Protein AF-A0A7Y4WPA5-F1 (afdb_monomer_lite)

Radius of gyration: 13.91 Å; chains: 1; bounding box: 32×24×38 Å

pLDDT: mean 94.92, std 3.5, range [84.75, 98.5]

Sequence (114 aa):
MVERDGITVAAYFVGWTVGKPDHGATFDLILGEWGEGEKAENRSAVALDFRAVDGSPQFMVVDASMRITSRSDLVGRALARADVIGSALAPQVFTVVDAVYFGDQALDELRQWA

Structure (mmCIF, N/CA/C/O backbone):
data_AF-A0A7Y4WPA5-F1
#
_entry.id   AF-A0A7Y4WPA5-F1
#
loop_
_atom_site.group_PDB
_atom_site.id
_atom_site.type_symbol
_atom_site.label_atom_id
_atom_site.label_alt_id
_atom_site.label_comp_id
_atom_site.label_asym_id
_atom_site.label_entity_id
_atom_site.label_seq_id
_atom_site.pdbx_PDB_ins_code
_atom_site.Cartn_x
_atom_site.Cartn_y
_atom_site.Cartn_z
_atom_site.occupancy
_atom_site.B_iso_or_equiv
_atom_site.auth_seq_id
_atom_site.auth_comp_id
_atom_site.auth_asym_id
_atom_site.auth_atom_id
_atom_site.pdbx_PDB_model_num
ATOM 1 N N . MET A 1 1 ? 5.396 -4.646 9.971 1.00 91.38 1 MET A N 1
ATOM 2 C CA . MET A 1 1 ? 4.248 -3.772 10.320 1.00 91.38 1 MET A CA 1
ATOM 3 C C . MET A 1 1 ? 4.712 -2.327 10.255 1.00 91.38 1 MET A C 1
ATOM 5 O O . MET A 1 1 ? 5.913 -2.105 10.327 1.00 91.38 1 MET A O 1
ATOM 9 N N . VAL A 1 2 ? 3.798 -1.374 10.077 1.00 94.94 2 VAL A N 1
ATOM 10 C CA . VAL A 1 2 ? 4.099 0.064 10.105 1.00 94.94 2 VAL A CA 1
ATOM 11 C C . VAL A 1 2 ? 3.542 0.654 11.390 1.00 94.94 2 VAL A C 1
ATOM 13 O O . VAL A 1 2 ? 2.368 0.451 11.709 1.00 94.94 2 VAL A O 1
ATOM 16 N N . GLU A 1 3 ? 4.385 1.393 12.101 1.00 93.81 3 GLU A N 1
ATOM 17 C CA . GLU A 1 3 ? 4.051 2.047 13.361 1.00 93.81 3 GLU A CA 1
ATOM 18 C C . GLU A 1 3 ? 4.091 3.568 13.221 1.00 93.81 3 GLU A C 1
ATOM 20 O O . GLU A 1 3 ? 4.878 4.126 12.455 1.00 93.81 3 GLU A O 1
ATOM 25 N N . ARG A 1 4 ? 3.245 4.243 13.995 1.00 89.50 4 ARG A N 1
ATOM 26 C CA . ARG A 1 4 ? 3.235 5.690 14.171 1.00 89.50 4 ARG A CA 1
ATOM 27 C C . ARG A 1 4 ? 3.064 5.987 15.653 1.00 89.50 4 ARG A C 1
ATOM 29 O O . ARG A 1 4 ? 2.105 5.519 16.256 1.00 89.50 4 ARG A O 1
ATOM 36 N N . ASP A 1 5 ? 4.001 6.734 16.231 1.00 91.31 5 ASP A N 1
ATOM 37 C CA . ASP A 1 5 ? 3.993 7.101 17.656 1.00 91.31 5 ASP A CA 1
ATOM 38 C C . ASP A 1 5 ? 3.860 5.882 18.602 1.00 91.31 5 ASP A C 1
ATOM 40 O O . ASP A 1 5 ? 3.226 5.951 19.652 1.00 91.31 5 ASP A O 1
ATOM 44 N N . GLY A 1 6 ? 4.450 4.742 18.212 1.00 88.81 6 GLY A N 1
ATOM 45 C CA . GLY A 1 6 ? 4.393 3.474 18.955 1.00 88.81 6 GLY A CA 1
ATOM 46 C C . GLY A 1 6 ? 3.103 2.664 18.767 1.00 88.81 6 GLY A C 1
ATOM 47 O O . GLY A 1 6 ? 2.924 1.647 19.432 1.00 88.81 6 GLY A O 1
ATOM 48 N N . ILE A 1 7 ? 2.205 3.090 17.873 1.00 90.75 7 ILE A N 1
ATOM 49 C CA . ILE A 1 7 ? 0.946 2.405 17.559 1.00 90.75 7 ILE A CA 1
ATOM 50 C C . ILE A 1 7 ? 1.037 1.802 16.158 1.00 90.75 7 ILE A C 1
ATOM 52 O O . ILE A 1 7 ? 1.405 2.483 15.202 1.00 90.75 7 ILE A O 1
ATOM 56 N N . THR A 1 8 ? 0.672 0.528 16.009 1.00 94.50 8 THR A N 1
ATOM 57 C CA . THR A 1 8 ? 0.614 -0.110 14.687 1.00 94.50 8 THR A CA 1
ATOM 58 C C . THR A 1 8 ? -0.574 0.429 13.889 1.00 94.50 8 THR A C 1
ATOM 60 O O . THR A 1 8 ? -1.722 0.310 14.309 1.00 94.50 8 THR A O 1
ATOM 63 N N . VAL A 1 9 ? -0.291 0.981 12.708 1.00 94.12 9 VAL A N 1
ATOM 64 C CA . VAL A 1 9 ? -1.289 1.575 11.798 1.00 94.12 9 VAL A CA 1
ATOM 65 C C . VAL A 1 9 ? -1.498 0.762 10.519 1.00 94.12 9 VAL A C 1
ATOM 67 O O . VAL A 1 9 ? -2.462 0.995 9.784 1.00 94.12 9 VAL A O 1
ATOM 70 N N . ALA A 1 10 ? -0.594 -0.181 10.228 1.00 96.44 10 ALA A N 1
ATOM 71 C CA . ALA A 1 10 ? -0.737 -1.100 9.106 1.00 96.44 10 ALA A CA 1
ATOM 72 C C . ALA A 1 10 ? 0.076 -2.393 9.263 1.00 96.44 10 ALA A C 1
ATOM 74 O O . ALA A 1 10 ? 1.192 -2.399 9.790 1.00 96.44 10 ALA A O 1
ATOM 75 N N . ALA A 1 11 ? -0.431 -3.478 8.681 1.00 95.88 11 ALA A N 1
ATOM 76 C CA . ALA A 1 11 ? 0.388 -4.616 8.266 1.00 95.88 11 ALA A CA 1
ATOM 77 C C . ALA A 1 11 ? 0.575 -4.585 6.746 1.00 95.88 11 ALA A C 1
ATOM 79 O O . ALA A 1 11 ? -0.260 -4.028 6.035 1.00 95.88 11 ALA A O 1
ATOM 80 N N . TYR A 1 12 ? 1.661 -5.173 6.248 1.00 96.88 12 TYR A N 1
ATOM 81 C CA . TYR A 1 12 ? 1.959 -5.191 4.821 1.00 96.88 12 TYR A CA 1
ATOM 82 C C . TYR A 1 12 ? 2.549 -6.528 4.384 1.00 96.88 12 TYR A C 1
ATOM 84 O O . TYR A 1 12 ? 3.204 -7.218 5.166 1.00 96.88 12 TYR A O 1
ATOM 92 N N . PHE A 1 13 ? 2.339 -6.842 3.112 1.00 95.94 13 PHE A N 1
ATOM 93 C CA . PHE A 1 13 ? 2.983 -7.921 2.384 1.00 95.94 13 PHE A CA 1
ATOM 94 C C . PHE A 1 13 ? 3.462 -7.350 1.054 1.00 95.94 13 PHE A C 1
ATOM 96 O O . PHE A 1 13 ? 2.683 -6.734 0.326 1.00 95.94 13 PHE A O 1
ATOM 103 N N . VAL A 1 14 ? 4.743 -7.536 0.744 1.00 97.38 14 VAL A N 1
ATOM 104 C CA . VAL A 1 14 ? 5.315 -7.117 -0.538 1.00 97.38 14 VAL A CA 1
ATOM 105 C C . VAL A 1 14 ? 5.825 -8.347 -1.267 1.00 97.38 14 VAL A C 1
ATOM 107 O O . VAL A 1 14 ? 6.493 -9.192 -0.674 1.00 97.38 14 VAL A O 1
ATOM 110 N N . GLY A 1 15 ? 5.477 -8.458 -2.544 1.00 97.00 15 GLY A N 1
ATOM 111 C CA . GLY A 1 15 ? 5.861 -9.578 -3.395 1.00 97.00 15 GLY A CA 1
ATOM 112 C C . GLY A 1 15 ? 6.455 -9.093 -4.707 1.00 97.00 15 GLY A C 1
ATOM 113 O O . GLY A 1 15 ? 5.903 -8.205 -5.352 1.00 97.00 15 GLY A O 1
ATOM 114 N N . TRP A 1 16 ? 7.576 -9.684 -5.110 1.00 97.81 16 TRP A N 1
ATOM 115 C CA . TRP A 1 16 ? 8.206 -9.446 -6.406 1.00 97.81 16 TRP A CA 1
ATOM 116 C C . TRP A 1 16 ? 8.945 -10.694 -6.875 1.00 97.81 16 TRP A C 1
ATOM 118 O O . TRP A 1 16 ? 9.170 -11.639 -6.118 1.00 97.81 16 TRP A O 1
ATOM 128 N N . THR A 1 17 ? 9.313 -10.701 -8.154 1.00 97.69 17 THR A N 1
ATOM 129 C CA . THR A 1 17 ? 10.223 -11.710 -8.696 1.00 97.69 17 THR A CA 1
ATOM 130 C C . THR A 1 17 ? 11.642 -11.149 -8.675 1.00 97.69 17 THR A C 1
ATOM 132 O O . THR A 1 17 ? 11.910 -10.130 -9.309 1.00 97.69 17 THR A O 1
ATOM 135 N N . VAL A 1 18 ? 12.547 -11.812 -7.955 1.00 96.75 18 VAL A N 1
ATOM 136 C CA . VAL A 1 18 ? 13.955 -11.398 -7.834 1.00 96.75 18 VAL A CA 1
ATOM 137 C C . VAL A 1 18 ? 14.618 -11.311 -9.213 1.00 96.75 18 VAL A C 1
ATOM 139 O O . VAL A 1 18 ? 14.495 -12.214 -10.043 1.00 96.75 18 VAL A O 1
ATOM 142 N N . GLY A 1 19 ? 15.323 -10.210 -9.454 1.00 96.38 19 GLY A N 1
ATOM 143 C CA . GLY A 1 19 ? 16.043 -9.891 -10.681 1.00 96.38 19 GLY A CA 1
ATOM 144 C C . GLY A 1 19 ? 15.148 -9.563 -11.878 1.00 96.38 19 GLY A C 1
ATOM 145 O O . GLY A 1 19 ? 15.632 -9.608 -13.011 1.00 96.38 19 GLY A O 1
ATOM 146 N N . LYS A 1 20 ? 13.852 -9.290 -11.663 1.00 96.50 20 LYS A N 1
ATOM 147 C CA . LYS A 1 20 ? 12.858 -9.040 -12.724 1.00 96.50 20 LYS A CA 1
ATOM 148 C C . LYS A 1 20 ? 12.146 -7.691 -12.545 1.00 96.50 20 LYS A C 1
ATOM 150 O O . LYS A 1 20 ? 10.958 -7.664 -12.218 1.00 96.50 20 LYS A O 1
ATOM 155 N N . PRO A 1 21 ? 12.845 -6.562 -12.778 1.00 94.25 21 PRO A N 1
ATOM 156 C CA . PRO A 1 21 ? 12.255 -5.226 -12.651 1.00 94.25 21 PRO A CA 1
ATOM 157 C C . PRO A 1 21 ? 11.052 -4.988 -13.577 1.00 94.25 21 PRO A C 1
ATOM 159 O O . PRO A 1 21 ? 10.143 -4.230 -13.247 1.00 94.25 21 PRO A O 1
ATOM 162 N N . ASP A 1 22 ? 11.005 -5.673 -14.719 1.00 94.06 22 ASP A N 1
ATOM 163 C CA . ASP A 1 22 ? 9.923 -5.620 -15.704 1.00 94.06 22 ASP A CA 1
ATOM 164 C C . ASP A 1 22 ? 8.596 -6.215 -15.198 1.00 94.06 22 ASP A C 1
ATOM 166 O O . ASP A 1 22 ? 7.518 -5.819 -15.659 1.00 94.06 22 ASP A O 1
ATOM 170 N N . HIS A 1 23 ? 8.659 -7.120 -14.216 1.00 95.00 23 HIS A N 1
ATOM 171 C CA . HIS A 1 23 ? 7.481 -7.677 -13.550 1.00 95.00 23 HIS A CA 1
ATOM 172 C C . HIS A 1 23 ? 6.879 -6.703 -12.523 1.00 95.00 23 HIS A C 1
ATOM 174 O O . HIS A 1 23 ? 5.680 -6.777 -12.247 1.00 95.00 23 HIS A O 1
ATOM 180 N N . GLY A 1 24 ? 7.680 -5.775 -11.991 1.00 96.25 24 GLY A N 1
ATOM 181 C CA . GLY A 1 24 ? 7.282 -4.898 -10.893 1.00 96.25 24 GLY A CA 1
ATOM 182 C C . GLY A 1 24 ? 7.121 -5.641 -9.563 1.00 96.25 24 GLY A C 1
ATOM 183 O O . GLY A 1 24 ? 7.632 -6.748 -9.373 1.00 96.25 24 GLY A O 1
ATOM 184 N N . ALA A 1 25 ? 6.407 -5.014 -8.631 1.00 98.00 25 ALA A N 1
ATOM 185 C CA . ALA A 1 25 ? 6.092 -5.594 -7.329 1.00 98.00 25 ALA A CA 1
ATOM 186 C C . ALA A 1 25 ? 4.644 -5.294 -6.928 1.00 98.00 25 ALA A C 1
ATOM 188 O O . ALA A 1 25 ? 4.042 -4.334 -7.405 1.00 98.00 25 ALA A O 1
ATOM 189 N N . THR A 1 26 ? 4.090 -6.101 -6.030 1.00 97.75 26 THR A N 1
ATOM 190 C CA . THR A 1 26 ? 2.774 -5.879 -5.425 1.00 97.75 26 THR A CA 1
ATOM 191 C C . THR A 1 26 ? 2.940 -5.516 -3.960 1.00 97.75 26 THR A C 1
ATOM 193 O O . THR A 1 26 ? 3.646 -6.216 -3.236 1.00 97.75 26 THR A O 1
ATOM 196 N N . PHE A 1 27 ? 2.261 -4.461 -3.526 1.00 98.19 27 PHE A N 1
ATOM 197 C CA . PHE A 1 27 ? 2.201 -4.002 -2.145 1.00 98.19 27 PHE A CA 1
ATOM 198 C C . PHE A 1 27 ? 0.772 -4.182 -1.644 1.00 98.19 27 PHE A C 1
ATOM 200 O O . PHE A 1 27 ? -0.120 -3.419 -2.011 1.00 98.19 27 PHE A O 1
ATOM 207 N N . ASP A 1 28 ? 0.562 -5.180 -0.794 1.00 97.94 28 ASP A N 1
ATOM 208 C CA . ASP A 1 28 ? -0.718 -5.415 -0.142 1.00 97.94 28 ASP A CA 1
ATOM 209 C C . ASP A 1 28 ? -0.656 -4.892 1.294 1.00 97.94 28 ASP A C 1
ATOM 211 O O . ASP A 1 28 ? 0.182 -5.311 2.092 1.00 97.94 28 ASP A O 1
ATOM 215 N N . LEU A 1 29 ? -1.558 -3.979 1.635 1.00 97.56 29 LEU A N 1
ATOM 216 C CA . LEU A 1 29 ? -1.645 -3.325 2.933 1.00 97.56 29 LEU A CA 1
ATOM 217 C C . LEU A 1 29 ? -2.936 -3.725 3.634 1.00 97.56 29 LEU A C 1
ATOM 219 O O . LEU A 1 29 ? -3.999 -3.802 3.018 1.00 97.56 29 LEU A O 1
ATOM 223 N N . ILE A 1 30 ? -2.858 -3.887 4.947 1.00 97.12 30 ILE A N 1
ATOM 224 C CA . ILE A 1 30 ? -4.016 -3.954 5.832 1.00 97.12 30 ILE A CA 1
ATOM 225 C C . ILE A 1 30 ? -3.964 -2.718 6.722 1.00 97.12 30 ILE A C 1
ATOM 227 O O . ILE A 1 30 ? -3.160 -2.657 7.654 1.00 97.12 30 ILE A O 1
ATOM 231 N N . LEU A 1 31 ? -4.807 -1.736 6.407 1.00 96.12 31 LEU A N 1
ATOM 232 C CA . LEU A 1 31 ? -4.895 -0.461 7.113 1.00 96.12 31 LEU A CA 1
ATOM 233 C C . LEU A 1 31 ? -5.965 -0.509 8.194 1.00 96.12 31 LEU A C 1
ATOM 235 O O . LEU A 1 31 ? -7.049 -1.037 7.956 1.00 96.12 31 LEU A O 1
ATOM 239 N N . GLY A 1 32 ? -5.685 0.102 9.339 1.00 93.50 32 GLY A N 1
ATOM 240 C CA . GLY A 1 32 ? -6.619 0.216 10.454 1.00 93.50 32 GLY A CA 1
ATOM 241 C C . GLY A 1 32 ? -5.907 0.045 11.786 1.00 93.50 32 GLY A C 1
ATOM 242 O O . GLY A 1 32 ? -4.678 0.005 11.842 1.00 93.50 32 GLY A O 1
ATOM 243 N N . GLU A 1 33 ? -6.692 -0.046 12.849 1.00 89.19 33 GLU A N 1
ATOM 244 C CA . GLU A 1 33 ? -6.182 -0.186 14.209 1.00 89.19 33 GLU A CA 1
ATOM 245 C C . GLU A 1 33 ? -5.792 -1.642 14.497 1.00 89.19 33 GLU A C 1
ATOM 247 O O . GLU A 1 33 ? -6.412 -2.597 14.015 1.00 89.19 33 GLU A O 1
ATOM 252 N N . TRP A 1 34 ? -4.716 -1.806 15.262 1.00 92.25 34 TRP A N 1
ATOM 253 C CA . TRP A 1 34 ? -4.176 -3.092 15.683 1.00 92.25 34 TRP A CA 1
ATOM 254 C C . TRP A 1 34 ? -3.920 -3.053 17.182 1.00 92.25 34 TRP A C 1
ATOM 256 O O . TRP A 1 34 ? -3.430 -2.054 17.705 1.00 92.25 34 TRP A O 1
ATOM 266 N N . GLY A 1 35 ? -4.191 -4.161 17.863 1.00 88.12 35 GLY A N 1
ATOM 267 C CA . GLY A 1 35 ? -3.985 -4.269 19.299 1.00 88.12 35 GLY A CA 1
ATOM 268 C C . GLY A 1 35 ? -5.059 -5.115 19.962 1.00 88.12 35 GLY A C 1
ATOM 269 O O . GLY A 1 35 ? -5.871 -5.764 19.301 1.00 88.12 35 GLY A O 1
ATOM 270 N N . GLU A 1 36 ? -5.038 -5.122 21.288 1.00 87.44 36 GLU A N 1
ATOM 271 C CA . GLU A 1 36 ? -6.042 -5.809 22.090 1.00 87.44 36 GLU A CA 1
ATOM 272 C C . GLU A 1 36 ? -7.421 -5.156 21.910 1.00 87.44 36 GLU A C 1
ATOM 274 O O . GLU A 1 36 ? -7.558 -3.941 22.008 1.00 87.44 36 GLU A O 1
ATOM 279 N N . GLY A 1 37 ? -8.446 -5.967 21.640 1.00 86.81 37 GLY A N 1
ATOM 280 C CA . GLY A 1 37 ? -9.826 -5.500 21.461 1.00 86.81 37 GLY A CA 1
ATOM 281 C C . GLY A 1 37 ? -10.182 -5.029 20.046 1.00 86.81 37 GLY A C 1
ATOM 282 O O . GLY A 1 37 ? -11.373 -4.966 19.729 1.00 86.81 37 GLY A O 1
ATOM 283 N N . GLU A 1 38 ? -9.191 -4.790 19.181 1.00 92.50 38 GLU A N 1
ATOM 284 C CA . GLU A 1 38 ? -9.429 -4.392 17.792 1.00 92.50 38 GLU A CA 1
ATOM 285 C C . GLU A 1 38 ? -9.933 -5.540 16.922 1.00 92.50 38 GLU A C 1
ATOM 287 O O . GLU A 1 38 ? -9.568 -6.708 17.096 1.00 92.50 38 GLU A O 1
ATOM 292 N N . LYS A 1 39 ? -10.787 -5.201 15.951 1.00 91.81 39 LYS A N 1
ATOM 293 C CA . LYS A 1 39 ? -11.484 -6.190 15.123 1.00 91.81 39 LYS A CA 1
ATOM 294 C C . LYS A 1 39 ? -11.174 -6.052 13.639 1.00 91.81 39 LYS A C 1
ATOM 296 O O . LYS A 1 39 ? -10.646 -5.049 13.163 1.00 91.81 39 LYS A O 1
ATOM 301 N N . ALA A 1 40 ? -11.452 -7.112 12.884 1.00 92.62 40 ALA A N 1
ATOM 302 C CA . ALA A 1 40 ? -11.245 -7.131 11.436 1.00 92.62 40 ALA A CA 1
ATOM 303 C C . ALA A 1 40 ? -12.098 -6.074 10.725 1.00 92.62 40 ALA A C 1
ATOM 305 O O . ALA A 1 40 ? -11.623 -5.438 9.793 1.00 92.62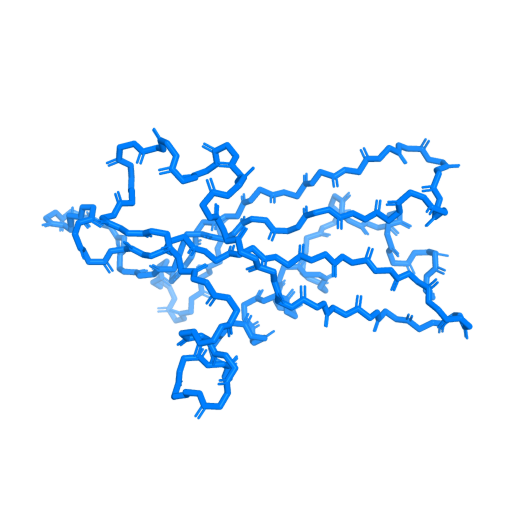 40 ALA A O 1
ATOM 306 N N . GLU A 1 41 ? -13.308 -5.807 11.214 1.00 93.62 41 GLU A N 1
ATOM 307 C CA . GLU A 1 41 ? -14.251 -4.835 10.652 1.00 93.62 41 GLU A CA 1
ATOM 308 C C . GLU A 1 41 ? -13.701 -3.400 10.623 1.00 93.62 41 GLU A C 1
ATOM 310 O O . GLU A 1 41 ? -14.082 -2.614 9.757 1.00 93.62 41 GLU A O 1
ATOM 315 N N . ASN A 1 42 ? -12.754 -3.084 11.512 1.00 91.81 42 ASN A N 1
ATOM 316 C CA . ASN A 1 42 ? -12.065 -1.791 11.564 1.00 91.81 42 ASN A CA 1
ATOM 317 C C . ASN A 1 42 ? -10.880 -1.708 10.586 1.00 91.81 42 ASN A C 1
ATOM 319 O O . ASN A 1 42 ? -10.216 -0.675 10.496 1.00 91.81 42 ASN A O 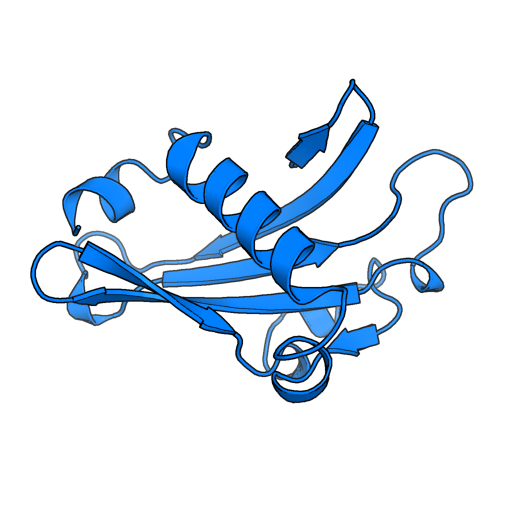1
ATOM 323 N N . ARG A 1 43 ? -10.593 -2.788 9.848 1.00 95.69 43 ARG A N 1
ATOM 324 C CA . ARG A 1 43 ? -9.436 -2.915 8.962 1.00 95.69 43 ARG A CA 1
ATOM 325 C C . ARG A 1 43 ? -9.852 -3.102 7.510 1.00 95.69 43 ARG A C 1
ATOM 327 O O . ARG A 1 43 ? -10.807 -3.806 7.183 1.00 95.69 43 ARG A O 1
ATOM 334 N N . SER A 1 44 ? -9.112 -2.449 6.622 1.00 96.69 44 SER A N 1
ATOM 335 C CA . SER A 1 44 ? -9.357 -2.445 5.181 1.00 96.69 44 SER A CA 1
ATOM 336 C C . SER A 1 44 ? -8.124 -2.931 4.423 1.00 96.69 44 SER A C 1
ATOM 338 O O . SER A 1 44 ? -7.018 -2.451 4.677 1.00 96.69 44 SER A O 1
ATOM 340 N N . ALA A 1 45 ? -8.312 -3.848 3.473 1.00 98.00 45 ALA A N 1
ATOM 341 C CA . ALA A 1 45 ? -7.267 -4.227 2.530 1.00 98.00 45 ALA A CA 1
ATOM 342 C C . ALA A 1 45 ? -7.139 -3.167 1.426 1.00 98.00 45 ALA A C 1
ATOM 344 O O . ALA A 1 45 ? -8.139 -2.778 0.817 1.00 98.00 45 ALA A O 1
ATOM 345 N N . VAL A 1 46 ? -5.909 -2.738 1.149 1.00 98.12 46 VAL A N 1
ATOM 346 C CA . VAL A 1 46 ? -5.548 -1.850 0.037 1.00 98.12 46 VAL A CA 1
ATOM 347 C C . VAL A 1 46 ? -4.396 -2.483 -0.725 1.00 98.12 46 VAL A C 1
ATOM 349 O O . VAL A 1 46 ? -3.480 -3.014 -0.110 1.00 98.12 46 VAL A O 1
ATOM 352 N N . ALA A 1 47 ? -4.425 -2.416 -2.050 1.00 98.31 47 ALA A N 1
ATOM 353 C CA . ALA A 1 47 ? -3.387 -2.987 -2.893 1.00 98.31 47 ALA A CA 1
ATOM 354 C C . ALA A 1 47 ? -2.807 -1.931 -3.829 1.00 98.31 47 ALA A C 1
ATOM 356 O O . ALA A 1 47 ? -3.543 -1.104 -4.379 1.00 98.31 47 ALA A O 1
ATOM 357 N N . LEU A 1 48 ? -1.492 -1.976 -4.024 1.00 98.50 48 LEU A N 1
ATOM 358 C CA . LEU A 1 48 ? -0.787 -1.153 -4.991 1.00 98.50 48 LEU A CA 1
ATOM 359 C C . LEU A 1 48 ? 0.137 -2.005 -5.854 1.00 98.50 48 LEU A C 1
ATOM 361 O O . LEU A 1 48 ? 0.790 -2.924 -5.363 1.00 98.50 48 LEU A O 1
ATOM 365 N N . ASP A 1 49 ? 0.233 -1.641 -7.125 1.00 98.06 49 ASP A N 1
ATOM 366 C CA . ASP A 1 49 ? 1.272 -2.142 -8.015 1.00 98.06 49 ASP A CA 1
ATOM 367 C C . ASP A 1 49 ? 2.413 -1.127 -8.080 1.00 98.06 49 ASP A C 1
ATOM 369 O O . ASP A 1 49 ? 2.187 0.080 -8.203 1.00 98.06 49 ASP A O 1
ATOM 373 N N . PHE A 1 50 ? 3.635 -1.640 -8.012 1.00 98.31 50 PHE A N 1
ATOM 374 C CA . PHE A 1 50 ? 4.878 -0.897 -8.137 1.00 98.31 50 PHE A CA 1
ATOM 375 C C . PHE A 1 50 ? 5.526 -1.164 -9.494 1.00 98.31 50 PHE A C 1
ATOM 377 O O . PHE A 1 50 ? 5.637 -2.312 -9.938 1.00 98.31 50 PHE A O 1
ATOM 384 N N . ARG A 1 51 ? 6.007 -0.097 -10.128 1.00 97.00 51 ARG A N 1
ATOM 385 C CA . ARG A 1 51 ? 6.836 -0.137 -11.336 1.00 97.00 51 ARG A CA 1
ATOM 386 C C . ARG A 1 51 ? 7.991 0.843 -11.171 1.00 97.00 51 ARG A C 1
ATOM 388 O O . ARG A 1 51 ? 7.776 1.960 -10.711 1.00 97.00 51 ARG A O 1
ATOM 395 N N . ALA A 1 52 ? 9.179 0.462 -11.624 1.00 94.31 52 ALA A N 1
ATOM 396 C CA . ALA A 1 52 ? 10.237 1.424 -11.894 1.00 94.31 52 ALA A CA 1
ATOM 397 C C . ALA A 1 52 ? 10.081 1.921 -13.336 1.00 94.31 52 ALA A C 1
ATOM 399 O O . ALA A 1 52 ? 10.175 1.136 -14.281 1.00 94.31 52 ALA A O 1
ATOM 400 N N . VAL A 1 53 ? 9.785 3.208 -13.507 1.00 92.75 53 VAL A N 1
ATOM 401 C CA . VAL A 1 53 ? 9.618 3.840 -14.823 1.00 92.75 53 VAL A CA 1
ATOM 402 C C . VAL A 1 53 ? 10.659 4.939 -14.939 1.00 92.75 53 VAL A C 1
ATOM 404 O O . VAL A 1 53 ? 10.678 5.833 -14.101 1.00 92.75 53 VAL A O 1
ATOM 407 N N . ASP A 1 54 ? 11.531 4.841 -15.943 1.00 89.38 54 ASP A N 1
ATOM 408 C CA . ASP A 1 54 ? 12.615 5.799 -16.202 1.00 89.38 54 ASP A CA 1
ATOM 409 C C . ASP A 1 54 ? 13.502 6.096 -14.975 1.00 89.38 54 ASP A C 1
ATOM 411 O O . ASP A 1 54 ? 13.933 7.228 -14.771 1.00 89.38 54 ASP A O 1
ATOM 415 N N . GLY A 1 55 ? 13.773 5.080 -14.143 1.00 84.75 55 GLY A N 1
ATOM 416 C CA . GLY A 1 55 ? 14.531 5.266 -12.899 1.00 84.75 55 GLY A CA 1
ATOM 417 C C . GLY A 1 55 ? 13.755 6.096 -11.874 1.00 84.75 55 GLY A C 1
ATOM 418 O O . GLY A 1 55 ? 14.254 7.065 -11.305 1.00 84.75 55 GLY A O 1
ATOM 419 N N . SER A 1 56 ? 12.462 5.824 -11.722 1.00 90.12 56 SER A N 1
ATOM 420 C CA . SER A 1 56 ? 11.640 6.446 -10.690 1.00 90.12 56 SER A CA 1
ATOM 421 C C . SER A 1 56 ? 10.578 5.473 -10.186 1.00 90.12 56 SER A C 1
ATOM 423 O O . SER A 1 56 ? 9.949 4.778 -10.996 1.00 90.12 56 SER A O 1
ATOM 425 N N . PRO A 1 57 ? 10.339 5.421 -8.862 1.00 95.25 57 PRO A N 1
ATOM 426 C CA . PRO A 1 57 ? 9.340 4.536 -8.291 1.00 95.25 57 PRO A CA 1
ATOM 427 C C . PRO A 1 57 ? 7.938 5.071 -8.597 1.00 95.25 57 PRO A C 1
ATOM 429 O O . PRO A 1 57 ? 7.617 6.222 -8.307 1.00 95.25 57 PRO A O 1
ATOM 432 N N . GLN A 1 58 ? 7.089 4.231 -9.180 1.00 96.88 58 GLN A N 1
ATOM 433 C CA . GLN A 1 58 ? 5.693 4.541 -9.470 1.00 96.88 58 GLN A CA 1
ATOM 434 C C . GLN A 1 58 ? 4.795 3.562 -8.725 1.00 96.88 58 GLN A C 1
ATOM 436 O O . GLN A 1 58 ? 4.980 2.349 -8.826 1.00 96.88 58 GLN A O 1
ATOM 441 N N . PHE A 1 59 ? 3.795 4.093 -8.026 1.00 97.62 59 PHE A N 1
ATOM 442 C CA . PHE A 1 59 ? 2.796 3.310 -7.307 1.00 97.62 59 PHE A CA 1
ATOM 443 C C . PHE A 1 59 ? 1.405 3.599 -7.851 1.00 97.62 59 PHE A C 1
ATOM 445 O O . PHE A 1 59 ? 0.993 4.752 -7.982 1.00 97.62 59 PHE A O 1
ATOM 452 N N . MET A 1 60 ? 0.650 2.542 -8.122 1.00 97.69 60 MET A N 1
ATOM 453 C CA . MET A 1 60 ? -0.727 2.644 -8.582 1.00 97.69 60 MET A CA 1
ATOM 454 C C . MET A 1 60 ? -1.637 1.847 -7.663 1.00 97.69 60 MET A C 1
ATOM 456 O O . MET A 1 60 ? -1.478 0.639 -7.538 1.00 97.69 60 MET A O 1
ATOM 460 N N . VAL A 1 61 ? -2.633 2.508 -7.068 1.00 98.12 61 VAL A N 1
ATOM 461 C CA . VAL A 1 61 ? -3.689 1.804 -6.334 1.00 98.12 61 VAL A CA 1
ATOM 462 C C . VAL A 1 61 ? -4.509 0.961 -7.308 1.00 98.12 61 VAL A C 1
ATOM 464 O O . VAL A 1 61 ? -4.985 1.466 -8.330 1.00 98.12 61 VAL A O 1
ATOM 467 N N . VAL A 1 62 ? -4.698 -0.306 -6.961 1.00 97.69 62 VAL A N 1
ATOM 468 C CA . VAL A 1 62 ? -5.479 -1.291 -7.716 1.00 97.69 62 VAL A CA 1
ATOM 469 C C . VAL A 1 62 ? -6.603 -1.859 -6.848 1.00 97.69 62 VAL A C 1
ATOM 471 O O . VAL A 1 62 ? -6.772 -1.474 -5.694 1.00 97.69 62 VAL A O 1
ATOM 474 N N . ASP A 1 63 ? -7.427 -2.734 -7.419 1.00 97.38 63 ASP A N 1
ATOM 475 C CA . ASP A 1 63 ? -8.498 -3.397 -6.677 1.00 97.38 63 ASP A CA 1
ATOM 476 C C . ASP A 1 63 ? -7.928 -4.483 -5.751 1.00 97.38 63 ASP A C 1
ATOM 478 O O . ASP A 1 63 ? -7.369 -5.485 -6.211 1.00 97.38 63 ASP A O 1
ATOM 482 N N . ALA A 1 64 ? -8.080 -4.283 -4.439 1.00 97.06 64 ALA A N 1
ATOM 483 C CA . ALA A 1 64 ? -7.576 -5.206 -3.433 1.00 97.06 64 ALA A CA 1
ATOM 484 C C . ALA A 1 64 ? -8.356 -6.528 -3.387 1.00 97.06 64 ALA A C 1
ATOM 486 O O . ALA A 1 64 ? -7.809 -7.530 -2.933 1.00 97.06 64 ALA A O 1
ATOM 487 N N . SER A 1 65 ? -9.599 -6.587 -3.882 1.00 93.94 65 SER A N 1
ATOM 488 C CA . SER A 1 65 ? -1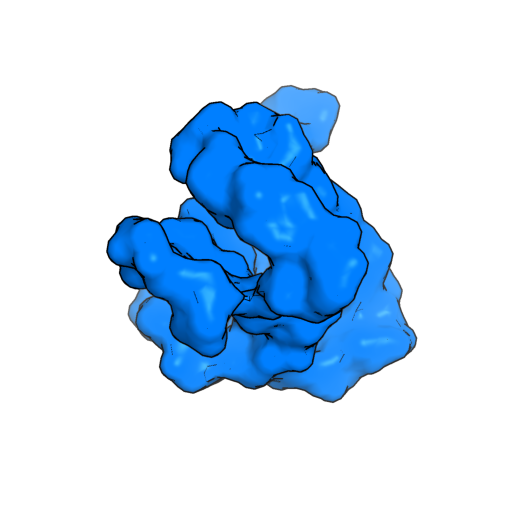0.406 -7.820 -3.874 1.00 93.94 65 SER A CA 1
ATOM 489 C C . SER A 1 65 ? -9.767 -8.952 -4.690 1.00 93.94 65 SER A C 1
ATOM 491 O O . SER A 1 65 ? -9.962 -10.130 -4.392 1.00 93.94 65 SER A O 1
ATOM 493 N N . MET A 1 66 ? -8.923 -8.603 -5.665 1.00 89.31 66 MET A N 1
ATOM 494 C CA . MET A 1 66 ? -8.174 -9.552 -6.489 1.00 89.31 66 MET A CA 1
ATOM 495 C C . MET A 1 66 ? -6.914 -10.111 -5.808 1.00 89.31 66 MET A C 1
ATOM 497 O O . MET A 1 66 ? -6.221 -10.943 -6.396 1.00 89.31 66 MET A O 1
ATOM 501 N N . ARG A 1 67 ? -6.569 -9.644 -4.604 1.00 90.69 67 ARG A N 1
ATOM 502 C CA . ARG A 1 67 ? -5.351 -10.036 -3.880 1.00 90.69 67 ARG A CA 1
ATOM 503 C C . ARG A 1 67 ? -5.639 -11.109 -2.842 1.00 90.69 67 ARG A C 1
ATOM 505 O O . ARG A 1 67 ? -6.768 -11.264 -2.389 1.00 90.69 67 ARG A O 1
ATOM 512 N N . ILE A 1 68 ? -4.611 -11.857 -2.444 1.00 85.81 68 ILE A N 1
ATOM 513 C CA . ILE A 1 68 ? -4.766 -12.920 -1.440 1.00 85.81 68 ILE A CA 1
ATOM 514 C C . ILE A 1 68 ? -5.099 -12.356 -0.052 1.00 85.81 68 ILE A C 1
ATOM 516 O O . ILE A 1 68 ? -5.827 -12.986 0.711 1.00 85.81 68 ILE A O 1
ATOM 520 N N . THR A 1 69 ? -4.636 -11.139 0.246 1.00 85.06 69 THR A N 1
ATOM 521 C CA . THR A 1 69 ? -4.904 -10.422 1.500 1.00 85.06 69 THR A CA 1
ATOM 522 C C . THR A 1 69 ? -6.379 -10.090 1.707 1.00 85.06 69 THR A C 1
ATOM 524 O O . THR A 1 69 ? -6.807 -10.003 2.855 1.00 85.06 69 THR A O 1
ATOM 527 N N . SER A 1 70 ? -7.183 -9.992 0.640 1.00 85.25 70 SER A N 1
ATOM 528 C CA . SER A 1 70 ? -8.635 -9.778 0.746 1.00 85.25 70 SER A CA 1
ATOM 529 C C . SER A 1 70 ? -9.383 -10.951 1.377 1.00 85.25 70 SER A C 1
ATOM 531 O O . SER A 1 70 ? -10.491 -10.772 1.871 1.00 85.25 70 SER A O 1
ATOM 533 N N . ARG A 1 71 ? -8.785 -12.148 1.361 1.00 87.56 71 ARG A N 1
ATOM 534 C CA . ARG A 1 71 ? -9.358 -13.378 1.928 1.00 87.56 71 ARG A CA 1
ATOM 535 C C . ARG A 1 71 ? -8.932 -13.625 3.372 1.00 87.56 71 ARG A C 1
ATOM 537 O O . ARG A 1 71 ? -9.244 -14.674 3.921 1.00 87.56 71 ARG A O 1
ATOM 544 N N . SER A 1 72 ? -8.155 -12.714 3.949 1.00 90.94 72 SER A N 1
ATOM 545 C CA . SER A 1 72 ? -7.675 -12.833 5.319 1.00 90.94 72 SER A CA 1
ATOM 546 C C . SER A 1 72 ? -8.789 -12.507 6.311 1.00 90.94 72 SER A C 1
ATOM 548 O O . SER A 1 72 ? -9.443 -11.477 6.178 1.00 90.94 72 SER A O 1
ATOM 550 N N . ASP A 1 73 ? -8.913 -13.292 7.382 1.00 92.31 73 ASP A N 1
ATOM 551 C CA . ASP A 1 73 ? -9.815 -12.988 8.507 1.00 92.31 73 ASP A CA 1
ATOM 552 C C . ASP A 1 73 ? -9.385 -11.730 9.296 1.00 92.31 73 ASP A C 1
ATOM 554 O O . ASP A 1 73 ? -10.029 -11.325 10.260 1.00 92.31 73 ASP A O 1
ATOM 558 N N . LEU A 1 74 ? -8.271 -11.099 8.908 1.00 92.56 74 LEU A N 1
ATOM 559 C CA . LEU A 1 74 ? -7.778 -9.848 9.484 1.00 92.56 74 LEU A CA 1
ATOM 560 C C . LEU A 1 74 ? -8.427 -8.599 8.872 1.00 92.56 74 LEU A C 1
ATOM 562 O O . LEU A 1 74 ? -8.191 -7.507 9.387 1.00 92.56 74 LEU A O 1
ATOM 566 N N . VAL A 1 75 ? -9.199 -8.724 7.786 1.00 95.06 75 VAL A N 1
ATOM 567 C CA . VAL A 1 75 ? -9.813 -7.583 7.090 1.00 95.06 75 VAL A CA 1
ATOM 568 C C . VAL A 1 75 ? -11.329 -7.690 7.049 1.00 95.06 75 VAL A C 1
ATOM 570 O O . VAL A 1 75 ? -11.888 -8.742 6.771 1.00 95.06 75 VAL A O 1
ATOM 573 N N . GLY A 1 76 ? -12.006 -6.572 7.294 1.00 94.88 76 GLY A N 1
ATOM 574 C CA . GLY A 1 76 ? -13.461 -6.476 7.196 1.00 94.88 76 GLY A CA 1
ATOM 575 C C . GLY A 1 76 ? -13.937 -6.133 5.791 1.00 94.88 76 GLY A C 1
ATOM 576 O O . GLY A 1 76 ? -15.087 -6.386 5.440 1.00 94.88 76 GLY A O 1
ATOM 577 N N . ARG A 1 77 ? -13.058 -5.534 4.979 1.00 95.69 77 ARG A N 1
ATOM 578 C CA . ARG A 1 77 ? -13.342 -5.175 3.587 1.00 95.69 77 ARG A CA 1
ATOM 579 C C . ARG A 1 77 ? -12.072 -5.056 2.757 1.00 95.69 77 ARG A C 1
ATOM 581 O O . ARG A 1 77 ? -11.030 -4.642 3.260 1.00 95.69 77 ARG A O 1
ATOM 588 N N . ALA A 1 78 ? -12.193 -5.342 1.467 1.00 97.31 78 ALA A N 1
ATOM 589 C CA . ALA A 1 78 ? -11.186 -5.020 0.466 1.00 97.31 78 ALA A CA 1
ATOM 590 C C . ALA A 1 78 ? -11.647 -3.813 -0.351 1.00 97.31 78 ALA A C 1
ATOM 592 O O . ALA A 1 78 ? -12.803 -3.764 -0.767 1.00 97.31 78 ALA A O 1
ATOM 593 N N . LEU A 1 79 ? -10.761 -2.834 -0.537 1.00 97.81 79 LEU A N 1
ATOM 594 C CA . LEU A 1 79 ? -11.089 -1.587 -1.220 1.00 97.81 79 LEU A CA 1
ATOM 595 C C . LEU A 1 79 ? -10.749 -1.655 -2.708 1.00 97.81 79 LEU A C 1
ATOM 597 O O . LEU A 1 79 ? -9.677 -2.129 -3.098 1.00 97.81 79 LEU A O 1
ATOM 601 N N . ALA A 1 80 ? -11.645 -1.122 -3.535 1.00 97.38 80 ALA A N 1
ATOM 602 C CA . ALA A 1 80 ? -11.358 -0.851 -4.930 1.00 97.38 80 ALA A CA 1
ATOM 603 C C . ALA A 1 80 ? -10.559 0.454 -5.063 1.00 97.38 80 ALA A C 1
ATOM 605 O O . ALA A 1 80 ? -10.571 1.328 -4.192 1.00 97.38 80 ALA A O 1
ATOM 606 N N . ARG A 1 81 ? -9.918 0.653 -6.221 1.00 97.25 81 ARG A N 1
ATOM 607 C CA . ARG A 1 81 ? -9.197 1.901 -6.531 1.00 97.25 81 ARG A CA 1
ATOM 608 C C . ARG A 1 81 ? -10.062 3.151 -6.323 1.00 97.25 81 ARG A C 1
ATOM 610 O O . ARG A 1 81 ? -9.552 4.167 -5.857 1.00 97.25 81 ARG A O 1
ATOM 617 N N . ALA A 1 82 ? -11.342 3.084 -6.686 1.00 96.88 82 ALA A N 1
ATOM 618 C CA . ALA A 1 82 ? -12.278 4.202 -6.571 1.00 96.88 82 ALA A CA 1
ATOM 619 C C . ALA A 1 82 ? -12.626 4.560 -5.115 1.00 96.88 82 ALA A C 1
ATOM 621 O O . ALA A 1 82 ? -12.961 5.709 -4.851 1.00 96.88 82 ALA A O 1
ATOM 622 N N . ASP A 1 83 ? -12.497 3.616 -4.179 1.00 97.56 83 ASP A N 1
ATOM 623 C CA . ASP A 1 83 ? -12.723 3.870 -2.751 1.00 97.56 83 ASP A CA 1
ATOM 624 C C . ASP A 1 83 ? -11.537 4.600 -2.107 1.00 97.56 83 ASP A C 1
ATOM 626 O O . ASP A 1 83 ? -11.681 5.262 -1.081 1.00 97.56 83 ASP A O 1
ATOM 630 N N . VAL A 1 84 ? -10.349 4.474 -2.707 1.00 97.81 84 VAL A N 1
ATOM 631 C CA . VAL A 1 84 ? -9.109 5.071 -2.205 1.00 97.81 84 VAL A CA 1
ATOM 632 C C . VAL A 1 84 ? -8.830 6.407 -2.884 1.00 97.81 84 VAL A C 1
ATOM 634 O O . VAL A 1 84 ? -8.678 7.420 -2.204 1.00 97.81 84 VAL A O 1
ATOM 637 N N . ILE A 1 85 ? -8.747 6.437 -4.215 1.00 97.19 85 ILE A N 1
ATOM 638 C CA . ILE A 1 85 ? -8.317 7.624 -4.963 1.00 97.19 85 ILE A CA 1
ATOM 639 C C . ILE A 1 85 ? -9.359 8.741 -4.849 1.00 97.19 85 ILE A C 1
ATOM 641 O O . ILE A 1 85 ? -10.531 8.540 -5.144 1.00 97.19 85 ILE A O 1
ATOM 645 N N . GLY A 1 86 ? -8.917 9.938 -4.451 1.00 95.56 86 GLY A N 1
ATOM 646 C CA . GLY A 1 86 ? -9.793 11.096 -4.233 1.00 95.56 86 GLY A CA 1
ATOM 647 C C . GLY A 1 86 ? -10.519 11.094 -2.883 1.00 95.56 86 GLY A C 1
ATOM 648 O O . GLY A 1 86 ? -11.212 12.058 -2.568 1.00 95.56 86 GLY A O 1
ATOM 649 N N . SER A 1 87 ? -10.340 10.050 -2.069 1.00 96.75 87 SER A N 1
ATOM 650 C CA . SER A 1 87 ? -10.855 9.989 -0.701 1.00 96.75 87 SER A CA 1
ATOM 651 C C . SER A 1 87 ? -9.853 10.560 0.313 1.00 96.75 87 SER A C 1
ATOM 653 O O . SER A 1 87 ? -8.661 10.706 0.032 1.00 96.75 87 SER A O 1
ATOM 655 N N . ALA A 1 88 ? -10.320 10.793 1.543 1.00 95.12 88 ALA A N 1
ATOM 656 C CA . ALA A 1 88 ? -9.460 11.150 2.673 1.00 95.12 88 ALA A CA 1
ATOM 657 C C . ALA A 1 88 ? -8.476 10.030 3.081 1.00 95.12 88 ALA A C 1
ATOM 659 O O . 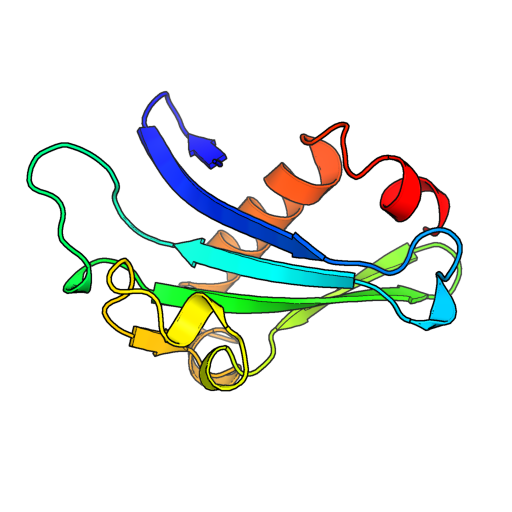ALA A 1 88 ? -7.529 10.297 3.816 1.00 95.12 88 ALA A O 1
ATOM 660 N N . LEU A 1 89 ? -8.673 8.795 2.600 1.00 95.38 89 LEU A N 1
ATOM 661 C CA . LEU A 1 89 ? -7.792 7.659 2.874 1.00 95.38 89 LEU A CA 1
ATOM 662 C C . LEU A 1 89 ? -6.523 7.682 2.006 1.00 95.38 89 LEU A C 1
ATOM 664 O O . LEU A 1 89 ? -5.495 7.146 2.416 1.00 95.38 89 LEU A O 1
ATOM 668 N N . ALA A 1 90 ? -6.562 8.312 0.825 1.00 97.31 90 ALA A N 1
ATOM 669 C CA . ALA A 1 90 ? -5.442 8.285 -0.119 1.00 97.31 90 ALA A CA 1
ATOM 670 C C . ALA A 1 90 ? -4.115 8.788 0.490 1.00 97.31 90 ALA A C 1
ATOM 672 O O . ALA A 1 90 ? -3.115 8.081 0.365 1.00 97.31 90 ALA A O 1
ATOM 673 N N . PRO A 1 91 ? -4.071 9.937 1.201 1.00 96.94 91 PRO A N 1
ATOM 674 C CA . PRO A 1 91 ? -2.839 10.407 1.835 1.00 96.94 91 PRO A CA 1
ATOM 675 C C . PRO A 1 91 ? -2.261 9.407 2.839 1.00 96.94 91 PRO A C 1
ATOM 677 O O . PRO A 1 91 ? -1.047 9.222 2.894 1.00 96.94 91 PRO A O 1
ATOM 680 N N . GLN A 1 92 ? -3.119 8.728 3.607 1.00 95.75 92 GLN A N 1
ATOM 681 C CA . GLN A 1 92 ? -2.687 7.704 4.555 1.00 95.75 92 GLN A CA 1
ATOM 682 C C . GLN A 1 92 ? -2.101 6.489 3.831 1.00 95.75 92 GLN A C 1
ATOM 684 O O . GLN A 1 92 ? -1.047 6.006 4.234 1.00 95.75 92 GLN A O 1
ATOM 689 N N . VAL A 1 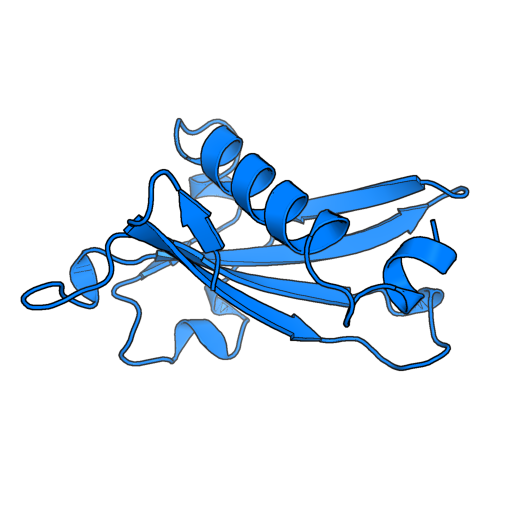93 ? -2.740 6.023 2.753 1.00 97.81 93 VAL A N 1
ATOM 690 C CA . VAL A 1 93 ? -2.230 4.912 1.932 1.00 97.81 93 VAL A CA 1
ATOM 691 C C . VAL A 1 93 ? -0.828 5.225 1.419 1.00 97.81 93 VAL A C 1
ATOM 693 O O . VAL A 1 93 ? 0.082 4.434 1.642 1.00 97.81 93 VAL A O 1
ATOM 696 N N . PHE A 1 94 ? -0.634 6.386 0.787 1.00 97.75 94 PHE A N 1
ATOM 697 C CA . PHE A 1 94 ? 0.675 6.759 0.247 1.00 97.75 94 PHE A CA 1
ATOM 698 C C . PHE A 1 94 ? 1.719 6.977 1.345 1.00 97.75 94 PHE A C 1
ATOM 700 O O . PHE A 1 94 ? 2.840 6.511 1.198 1.00 97.75 94 PHE A O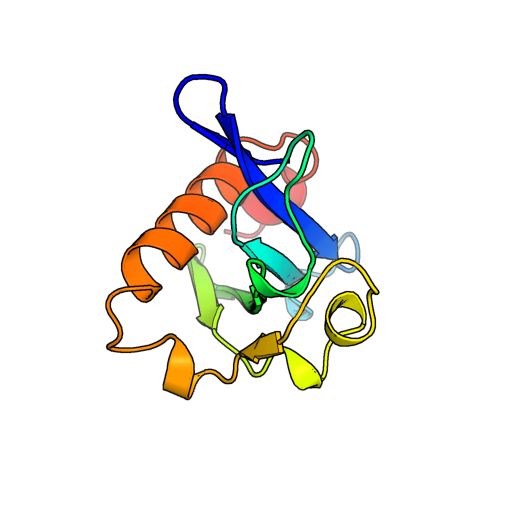 1
ATOM 707 N N . THR A 1 95 ? 1.338 7.553 2.489 1.00 97.06 95 THR A N 1
ATOM 708 C CA . THR A 1 95 ? 2.247 7.690 3.642 1.00 97.06 95 THR A CA 1
ATOM 709 C C . THR A 1 95 ? 2.732 6.328 4.149 1.00 97.06 95 THR A C 1
ATOM 711 O O . THR A 1 95 ? 3.908 6.161 4.461 1.00 97.06 95 THR A O 1
ATOM 714 N N . VAL A 1 96 ? 1.837 5.337 4.234 1.00 97.62 96 VAL A N 1
ATOM 715 C CA . VAL A 1 96 ? 2.196 3.974 4.652 1.00 97.62 96 VAL A CA 1
ATOM 716 C C . VAL A 1 96 ? 3.090 3.304 3.611 1.00 97.62 96 VAL A C 1
ATOM 718 O O . VAL A 1 96 ? 4.078 2.679 3.985 1.00 97.62 96 VAL A O 1
ATOM 721 N N . VAL A 1 97 ? 2.779 3.445 2.321 1.00 98.00 97 VAL A N 1
ATOM 722 C CA . VAL A 1 97 ? 3.616 2.901 1.240 1.00 98.00 97 VAL A CA 1
ATOM 723 C C . VAL A 1 97 ? 5.009 3.508 1.257 1.00 98.00 97 VAL A C 1
ATOM 725 O O . VAL A 1 97 ? 5.971 2.752 1.178 1.00 98.00 97 VAL A O 1
ATOM 728 N N . ASP A 1 98 ? 5.132 4.824 1.426 1.00 97.31 98 ASP A N 1
ATOM 729 C CA . ASP A 1 98 ? 6.429 5.494 1.534 1.00 97.31 98 ASP A CA 1
ATOM 730 C C . ASP A 1 98 ? 7.216 4.959 2.736 1.00 97.31 98 ASP A C 1
ATOM 732 O O . ASP A 1 98 ? 8.388 4.606 2.607 1.00 97.31 98 ASP A O 1
ATOM 736 N N . ALA A 1 99 ? 6.568 4.817 3.896 1.00 97.62 99 ALA A N 1
ATOM 737 C CA . ALA A 1 99 ? 7.209 4.266 5.088 1.00 97.62 99 ALA A CA 1
ATOM 738 C C . ALA A 1 99 ? 7.718 2.831 4.868 1.00 97.62 99 ALA A C 1
ATOM 740 O O . ALA A 1 99 ? 8.829 2.506 5.284 1.00 97.62 99 ALA A O 1
ATOM 741 N N . VAL A 1 100 ? 6.944 1.983 4.182 1.00 98.06 100 VAL A N 1
ATOM 742 C CA . VAL A 1 100 ? 7.369 0.621 3.820 1.00 98.06 100 VAL A CA 1
ATOM 743 C C . VAL A 1 100 ? 8.520 0.667 2.813 1.00 98.06 100 VAL A C 1
ATOM 745 O O . VAL A 1 100 ? 9.567 0.064 3.044 1.00 98.06 100 VAL A O 1
ATOM 748 N N . TYR A 1 101 ? 8.349 1.402 1.713 1.00 97.94 101 TYR A N 1
ATOM 749 C CA . TYR A 1 101 ? 9.294 1.446 0.600 1.00 97.94 101 TYR A CA 1
ATOM 750 C C . TYR A 1 101 ? 10.642 2.054 0.977 1.00 97.94 101 TYR A C 1
ATOM 752 O O . TYR A 1 101 ? 11.655 1.607 0.453 1.00 97.94 101 TYR A O 1
ATOM 760 N N . PHE A 1 102 ? 10.694 3.039 1.875 1.00 96.81 102 PHE A N 1
ATOM 761 C CA . PHE A 1 102 ? 11.958 3.630 2.324 1.00 96.81 102 PHE A CA 1
ATOM 762 C C . PHE A 1 102 ? 12.514 2.987 3.599 1.00 96.81 102 PHE A C 1
ATOM 764 O O . PHE A 1 102 ? 13.724 3.028 3.812 1.00 96.81 102 PHE A O 1
ATOM 771 N N . GLY A 1 103 ? 11.660 2.411 4.448 1.00 96.25 103 GLY A N 1
ATOM 772 C CA . GLY A 1 103 ? 12.053 1.924 5.771 1.00 96.25 103 GLY A CA 1
ATOM 773 C C . GLY A 1 103 ? 12.464 0.453 5.827 1.00 96.25 103 GLY A C 1
ATOM 774 O O . GLY A 1 103 ? 13.295 0.092 6.658 1.00 96.25 103 GLY A O 1
ATOM 775 N N . ASP A 1 104 ? 11.907 -0.406 4.969 1.00 97.38 104 ASP A N 1
ATOM 776 C CA . ASP A 1 104 ? 12.182 -1.844 5.022 1.00 97.38 104 ASP A CA 1
ATOM 777 C C . ASP A 1 104 ? 13.419 -2.211 4.185 1.00 97.38 104 ASP A C 1
ATOM 779 O O . ASP A 1 104 ? 13.430 -2.082 2.955 1.00 97.38 104 ASP A O 1
ATOM 783 N N . GLN A 1 105 ? 14.474 -2.694 4.848 1.00 97.38 105 GLN A N 1
ATOM 784 C CA . GLN A 1 105 ? 15.716 -3.143 4.208 1.00 97.38 105 GLN A CA 1
ATOM 785 C C . GLN A 1 105 ? 15.496 -4.311 3.239 1.00 97.38 105 GLN A C 1
ATOM 787 O O . GLN A 1 105 ? 16.200 -4.406 2.238 1.00 97.38 105 GLN A O 1
ATOM 792 N N . ALA A 1 106 ? 14.478 -5.151 3.455 1.00 97.00 106 ALA A N 1
ATOM 793 C CA . ALA A 1 106 ? 14.165 -6.252 2.544 1.00 97.00 106 ALA A CA 1
ATOM 794 C C . ALA A 1 106 ? 13.808 -5.772 1.125 1.00 97.00 106 ALA A C 1
ATOM 796 O O . ALA A 1 106 ? 13.892 -6.549 0.177 1.00 97.00 106 ALA A O 1
ATOM 797 N N . LEU A 1 107 ? 13.437 -4.496 0.968 1.00 97.62 107 LEU A N 1
ATOM 798 C CA . LEU A 1 107 ? 13.072 -3.888 -0.312 1.00 97.62 107 LEU A CA 1
ATOM 799 C C . LEU A 1 107 ? 14.243 -3.169 -1.008 1.00 97.62 107 LEU A C 1
ATOM 801 O O . LEU A 1 107 ? 14.013 -2.435 -1.969 1.00 97.62 107 LEU A O 1
ATOM 805 N N . ASP A 1 108 ? 15.490 -3.376 -0.562 1.00 97.75 108 ASP A N 1
ATOM 806 C CA . ASP A 1 108 ? 16.688 -2.773 -1.175 1.00 97.75 108 ASP A CA 1
ATOM 807 C C . ASP A 1 108 ? 16.780 -3.049 -2.679 1.00 97.75 108 ASP A C 1
ATOM 809 O O . ASP A 1 108 ? 17.166 -2.172 -3.446 1.00 97.75 108 ASP A O 1
ATOM 813 N N . GLU A 1 109 ? 16.387 -4.245 -3.114 1.00 97.12 109 GLU A N 1
ATOM 814 C CA . GLU A 1 109 ? 16.374 -4.600 -4.532 1.00 97.12 109 GLU A CA 1
ATOM 815 C C . GLU A 1 109 ? 15.397 -3.725 -5.334 1.00 97.12 109 GLU A C 1
ATOM 817 O O . GLU A 1 109 ? 15.768 -3.194 -6.378 1.00 97.12 109 GLU A O 1
ATOM 822 N N . LEU A 1 110 ? 14.174 -3.513 -4.832 1.00 96.81 110 LEU A N 1
ATOM 823 C CA . LEU A 1 110 ? 13.179 -2.669 -5.505 1.00 96.81 110 LEU A CA 1
ATOM 824 C C . LEU A 1 110 ? 13.669 -1.223 -5.633 1.00 96.81 110 LEU A C 1
ATOM 826 O O . LEU A 1 110 ? 13.439 -0.583 -6.658 1.00 96.81 110 LEU A O 1
ATOM 830 N N . ARG A 1 111 ? 14.388 -0.731 -4.616 1.00 96.81 111 ARG A N 1
ATOM 831 C CA . ARG A 1 111 ? 15.011 0.599 -4.624 1.00 96.81 111 ARG A CA 1
ATOM 832 C C . ARG A 1 111 ? 16.165 0.735 -5.611 1.00 96.81 111 ARG A C 1
ATOM 834 O O . ARG A 1 111 ? 16.474 1.854 -5.980 1.00 96.81 111 ARG A O 1
ATOM 841 N N . GLN A 1 112 ? 16.794 -0.362 -6.031 1.00 95.88 112 GLN A N 1
ATOM 842 C CA . GLN A 1 112 ? 17.837 -0.348 -7.066 1.00 95.88 112 GLN A CA 1
ATOM 843 C C . GLN A 1 112 ? 17.263 -0.366 -8.486 1.00 95.88 112 GLN A C 1
ATOM 845 O O . GLN A 1 112 ? 17.990 -0.114 -9.445 1.00 95.88 112 GLN A O 1
ATOM 850 N N . TRP A 1 113 ? 15.985 -0.722 -8.645 1.00 93.94 113 TRP A N 1
ATOM 851 C CA . TRP A 1 113 ? 15.313 -0.682 -9.945 1.00 93.94 113 TRP A CA 1
ATOM 852 C C . TRP A 1 113 ? 14.901 0.738 -10.335 1.00 93.94 113 TRP A C 1
ATOM 854 O O . TRP A 1 113 ? 14.763 1.021 -11.525 1.00 93.94 113 TRP A O 1
ATOM 864 N N . ALA A 1 114 ? 14.676 1.587 -9.332 1.00 86.31 114 ALA A N 1
ATOM 865 C CA . ALA A 1 114 ? 14.311 2.987 -9.463 1.00 86.31 114 ALA A CA 1
ATOM 866 C C . ALA A 1 114 ? 15.529 3.902 -9.305 1.00 86.31 114 ALA A C 1
ATOM 868 O O . ALA A 1 114 ? 16.467 3.559 -8.558 1.00 86.31 114 ALA A O 1
#

Secondary structure (DSSP, 8-state):
-EEETTEEEEEEEEEE-TT-GGG-EEEEEEES--STT--GGG-EEEEEEEEE-SSSEEEEEE-GGGSGGGG-TT-SEE--HHHHTTSTTHHHHHHHHHHHHHH-GGGHHHHHH-

Foldseek 3Di:
DDDDPNFDFKDWDKDDDPPCLVGFIKIWIWGAGDDPPDAQLRIEIWIWTWHQDPNDIDIATAWRCPDPVQVDRNHSYYDGSVRAPPDPNVVVVVVVVCCCCVPDPVNVRVNVSD